Protein AF-A0A8X6JSU8-F1 (afdb_monomer)

Sequence (167 aa):
MFKLDTGSQVNVIPKSELLKWDEKPVVRNCKIAVLDYSDNRVPILGECYLNCETKRYRKTYKFLVTSLNSCPILGLEACRELGLIQRLNMIYKSPIETPELILKEFADVFTGTGRLKRIVKIKLKENSVPHVAAPRKVPLAIHNKVKEELSNMVEAGIISKVEKPSG

pLDDT: mean 86.02, std 11.53, range [44.5, 97.75]

Solvent-accessible surface area (backbone atoms only — not comparable to full-atom values): 10801 Å² total; per-residue (Å²): 124,74,43,84,33,75,87,34,88,55,27,36,34,23,49,78,61,50,68,74,42,92,80,63,71,73,73,38,85,62,91,74,86,47,63,50,99,83,73,44,76,54,62,64,73,19,32,31,68,45,82,45,74,50,103,88,31,75,52,74,43,69,29,38,28,24,76,56,96,63,76,27,36,37,8,32,64,59,31,44,73,51,66,75,49,77,89,69,93,62,77,80,58,69,81,69,80,39,73,67,52,51,49,62,75,42,37,79,78,74,53,76,89,80,70,66,98,58,91,79,80,84,76,77,60,90,87,68,72,91,75,89,74,76,91,66,96,61,59,76,94,47,43,63,61,55,54,50,52,56,48,52,33,40,76,70,65,74,47,76,93,70,95,63,89,83,125

Structure (mmCIF, N/CA/C/O backbone):
data_AF-A0A8X6JSU8-F1
#
_entry.id   AF-A0A8X6JSU8-F1
#
loop_
_atom_site.group_PDB
_atom_site.id
_atom_site.type_symbol
_atom_site.label_atom_id
_atom_site.label_alt_id
_atom_site.label_comp_id
_atom_site.label_asym_id
_atom_site.label_entity_id
_atom_site.label_seq_id
_atom_site.pdbx_PDB_ins_code
_atom_site.Cartn_x
_atom_site.Cartn_y
_atom_site.Cartn_z
_atom_site.occupancy
_atom_site.B_iso_or_equiv
_atom_site.auth_seq_id
_atom_site.auth_comp_id
_atom_site.auth_asym_id
_atom_site.auth_atom_id
_atom_site.pdbx_PDB_model_num
ATOM 1 N N . MET A 1 1 ? 1.250 9.489 -10.210 1.00 81.25 1 MET A N 1
ATOM 2 C CA . MET A 1 1 ? 1.155 9.578 -8.725 1.00 81.25 1 MET A CA 1
ATOM 3 C C . MET A 1 1 ? 1.214 8.159 -8.171 1.00 81.25 1 MET A C 1
ATOM 5 O O . MET A 1 1 ? 0.632 7.294 -8.804 1.00 81.25 1 MET A O 1
ATOM 9 N N . PHE A 1 2 ? 1.914 7.908 -7.057 1.00 92.31 2 PHE A N 1
ATOM 10 C CA . PHE A 1 2 ? 1.972 6.578 -6.424 1.00 92.31 2 PHE A CA 1
ATOM 11 C C . PHE A 1 2 ? 1.001 6.490 -5.245 1.00 92.31 2 PHE A C 1
ATOM 13 O O . PHE A 1 2 ? 0.900 7.433 -4.459 1.00 92.31 2 PHE A O 1
ATOM 20 N N . LYS A 1 3 ? 0.328 5.347 -5.098 1.00 95.12 3 LYS A N 1
ATOM 21 C CA . LYS A 1 3 ? -0.444 5.002 -3.903 1.00 95.12 3 LYS A CA 1
ATOM 22 C C . LYS A 1 3 ? 0.461 4.285 -2.901 1.00 95.12 3 LYS A C 1
ATOM 24 O O . LYS A 1 3 ? 1.164 3.345 -3.265 1.00 95.12 3 LYS A O 1
ATOM 29 N N . LEU A 1 4 ? 0.429 4.728 -1.647 1.00 95.06 4 LEU A N 1
ATOM 30 C CA . LEU A 1 4 ? 1.086 4.036 -0.539 1.00 95.06 4 LEU A CA 1
ATOM 31 C C . LEU A 1 4 ? 0.172 2.900 -0.084 1.00 95.06 4 LEU A C 1
ATOM 33 O O . LEU A 1 4 ? -0.944 3.161 0.366 1.00 95.06 4 LEU A O 1
ATOM 37 N N . ASP A 1 5 ? 0.622 1.659 -0.235 1.00 94.25 5 ASP A N 1
ATOM 38 C CA . ASP A 1 5 ? -0.161 0.477 0.111 1.00 94.25 5 ASP A CA 1
ATOM 39 C C . ASP A 1 5 ? 0.615 -0.400 1.092 1.00 94.25 5 ASP A C 1
ATOM 41 O O . ASP A 1 5 ? 1.470 -1.210 0.727 1.00 94.25 5 ASP A O 1
ATOM 45 N N . THR A 1 6 ? 0.305 -0.227 2.373 1.00 91.50 6 THR A N 1
ATOM 46 C CA . THR A 1 6 ? 0.901 -1.010 3.458 1.00 91.50 6 THR A CA 1
ATOM 47 C C . THR A 1 6 ? 0.403 -2.454 3.497 1.00 91.50 6 THR A C 1
ATOM 49 O O . THR A 1 6 ? 1.012 -3.270 4.188 1.00 91.50 6 THR A O 1
ATOM 52 N N . GLY A 1 7 ? -0.667 -2.781 2.762 1.00 92.88 7 GLY A N 1
ATOM 53 C CA . GLY A 1 7 ? -1.159 -4.146 2.586 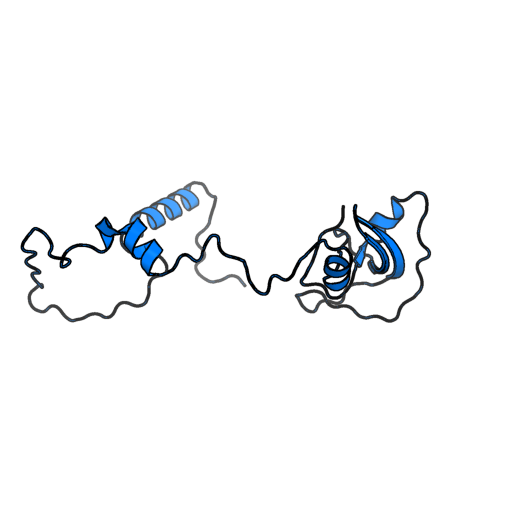1.00 92.88 7 GLY A CA 1
ATOM 54 C C . GLY A 1 7 ? -0.401 -4.925 1.509 1.00 92.88 7 GLY A C 1
ATOM 55 O O . GLY A 1 7 ? -0.476 -6.151 1.482 1.00 92.88 7 GLY A O 1
ATOM 56 N N . SER A 1 8 ? 0.364 -4.243 0.652 1.00 94.06 8 SER A N 1
ATOM 57 C CA . SER A 1 8 ? 1.154 -4.887 -0.397 1.00 94.06 8 SER A CA 1
ATOM 58 C C . SER A 1 8 ? 2.581 -5.196 0.059 1.00 94.06 8 SER A C 1
ATOM 60 O O . SER A 1 8 ? 3.297 -4.338 0.579 1.00 94.06 8 SER A O 1
ATOM 62 N N . GLN A 1 9 ? 3.040 -6.417 -0.220 1.00 94.38 9 GLN A N 1
ATOM 63 C CA . GLN A 1 9 ? 4.435 -6.832 -0.013 1.00 94.38 9 GLN A CA 1
ATOM 64 C C . GLN A 1 9 ? 5.369 -6.387 -1.148 1.00 94.38 9 GLN A C 1
ATOM 66 O O . GLN A 1 9 ? 6.589 -6.402 -0.990 1.00 94.38 9 GLN A O 1
ATOM 71 N N . VAL A 1 10 ? 4.812 -6.005 -2.299 1.00 95.62 10 VAL A N 1
ATOM 72 C CA . VAL A 1 10 ? 5.567 -5.694 -3.518 1.00 95.62 10 VAL A CA 1
ATOM 73 C C . VAL A 1 10 ? 5.215 -4.310 -4.048 1.00 95.62 10 VAL A C 1
ATOM 75 O O . VAL A 1 10 ? 4.105 -3.812 -3.856 1.00 95.62 10 VAL A O 1
ATOM 78 N N . ASN A 1 11 ? 6.158 -3.688 -4.754 1.00 97.25 11 ASN A N 1
ATOM 79 C CA . ASN A 1 11 ? 5.870 -2.484 -5.525 1.00 97.25 11 ASN A CA 1
ATOM 80 C C . ASN A 1 11 ? 5.399 -2.881 -6.923 1.00 97.25 11 ASN A C 1
ATOM 82 O O . ASN A 1 11 ? 5.979 -3.777 -7.544 1.00 97.25 11 ASN A O 1
ATOM 86 N N . VAL A 1 12 ? 4.378 -2.200 -7.431 1.00 96.62 12 VAL A N 1
ATOM 87 C CA . VAL A 1 12 ? 3.772 -2.512 -8.730 1.00 96.62 12 VAL A CA 1
ATOM 88 C C . VAL A 1 12 ? 3.633 -1.236 -9.539 1.00 96.62 12 VAL A C 1
ATOM 90 O O . VAL A 1 12 ? 3.217 -0.204 -9.017 1.00 96.62 12 VAL A O 1
ATOM 93 N N . ILE A 1 13 ? 3.962 -1.299 -10.824 1.00 97.06 13 ILE A N 1
ATOM 94 C CA . ILE A 1 13 ? 3.757 -0.193 -11.753 1.00 97.06 13 ILE A CA 1
ATOM 95 C C . ILE A 1 13 ? 3.069 -0.689 -13.033 1.00 97.06 13 ILE A C 1
ATOM 97 O O . ILE A 1 13 ? 3.526 -1.650 -13.654 1.00 97.06 13 ILE A O 1
ATOM 101 N N . PRO A 1 14 ? 1.961 -0.065 -13.455 1.00 96.69 14 PRO A N 1
ATOM 102 C CA . PRO A 1 14 ? 1.374 -0.316 -14.762 1.00 96.69 14 PRO A CA 1
ATOM 103 C C . PRO A 1 14 ? 2.354 -0.003 -15.889 1.00 96.69 14 PRO A C 1
ATOM 105 O O . PRO A 1 14 ? 3.001 1.048 -15.894 1.00 96.69 14 PRO A O 1
ATOM 108 N N . LYS A 1 15 ? 2.389 -0.854 -16.918 1.00 95.88 15 LYS A N 1
ATOM 109 C CA . LYS A 1 15 ? 3.124 -0.557 -18.157 1.00 95.88 15 LYS A CA 1
ATOM 110 C C . LYS A 1 15 ? 2.651 0.752 -18.796 1.00 95.88 15 LYS A C 1
ATOM 112 O O . LYS A 1 15 ? 3.471 1.489 -19.334 1.00 95.88 15 LYS A O 1
ATOM 117 N N . SER A 1 16 ? 1.356 1.062 -18.700 1.00 95.44 16 SER A N 1
ATOM 118 C CA . SER A 1 16 ? 0.781 2.321 -19.189 1.00 95.44 16 SER A CA 1
ATOM 119 C C . SER A 1 16 ? 1.385 3.556 -18.517 1.00 95.44 16 SER A C 1
ATOM 121 O O . SER A 1 16 ? 1.488 4.591 -19.167 1.00 95.44 16 SER A O 1
ATOM 123 N N . GLU A 1 17 ? 1.827 3.459 -17.259 1.00 95.38 17 GLU A N 1
ATOM 124 C CA . GLU A 1 17 ? 2.480 4.570 -16.563 1.00 95.38 17 GLU A CA 1
ATOM 125 C C . GLU A 1 17 ? 3.923 4.758 -17.042 1.00 95.38 17 GLU A C 1
ATOM 127 O O . GLU A 1 17 ? 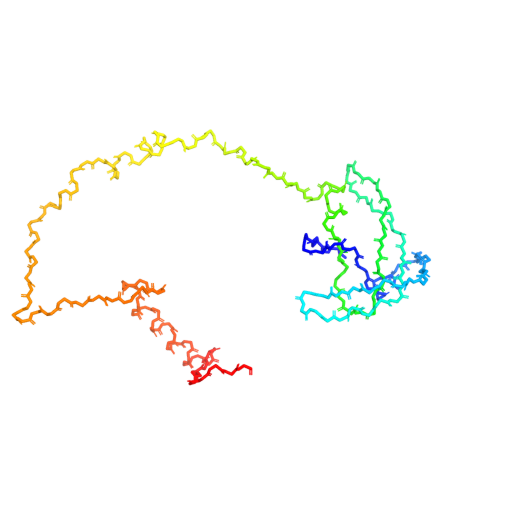4.325 5.881 -17.331 1.00 95.38 17 GLU A O 1
ATOM 132 N N . LEU A 1 18 ? 4.677 3.666 -17.217 1.00 93.88 18 LEU A N 1
ATOM 133 C CA . LEU A 1 18 ? 6.045 3.720 -17.749 1.00 93.88 18 LEU A CA 1
ATOM 134 C C . LEU A 1 18 ? 6.097 4.280 -19.175 1.00 93.88 18 LEU A C 1
ATOM 136 O O . LEU A 1 18 ? 7.054 4.955 -19.543 1.00 93.88 18 LEU A O 1
ATOM 140 N N . LEU A 1 19 ? 5.073 4.014 -19.991 1.00 93.38 19 LEU A N 1
ATOM 141 C CA . LEU A 1 19 ? 5.010 4.520 -21.364 1.00 93.38 19 LEU A CA 1
ATOM 142 C C . LEU A 1 19 ? 4.933 6.051 -21.443 1.00 93.38 19 LEU A C 1
ATOM 144 O O . LEU A 1 19 ? 5.334 6.605 -22.463 1.00 93.38 19 LEU A O 1
ATOM 148 N N . LYS A 1 20 ? 4.472 6.714 -20.375 1.00 93.31 20 LYS A N 1
ATOM 149 C CA . LYS A 1 20 ? 4.390 8.180 -20.284 1.00 93.31 20 LYS A CA 1
ATOM 150 C C . LYS A 1 20 ? 5.744 8.841 -20.019 1.00 93.31 20 LYS A C 1
ATOM 152 O O . LYS A 1 20 ? 5.821 10.060 -20.069 1.00 93.31 20 LYS A O 1
ATOM 157 N N . TRP A 1 21 ? 6.774 8.072 -19.669 1.00 93.19 21 TRP A N 1
ATOM 158 C CA . TRP A 1 21 ? 8.089 8.613 -19.329 1.00 93.19 21 TRP A CA 1
ATOM 159 C C . TRP A 1 21 ? 8.953 8.737 -20.581 1.00 93.19 21 TRP A C 1
ATOM 161 O O . TRP A 1 21 ? 8.948 7.836 -21.428 1.00 93.19 21 TRP A O 1
ATOM 171 N N . ASP A 1 22 ? 9.722 9.820 -20.676 1.00 93.38 22 ASP A N 1
ATOM 172 C CA . ASP A 1 22 ? 10.676 10.028 -21.770 1.00 93.38 22 ASP A CA 1
ATOM 173 C C . ASP A 1 22 ? 11.744 8.928 -21.746 1.00 93.38 22 ASP A C 1
ATOM 175 O O . ASP A 1 22 ? 11.865 8.136 -22.685 1.00 93.38 22 ASP A O 1
ATOM 179 N N . GLU A 1 23 ? 12.417 8.789 -20.601 1.00 92.56 23 GLU A N 1
ATOM 180 C CA . GLU A 1 23 ? 13.363 7.712 -20.323 1.00 92.56 23 GLU A CA 1
ATOM 181 C C . GLU A 1 23 ? 12.667 6.540 -19.628 1.00 92.56 23 GLU A C 1
ATOM 183 O O . GLU A 1 23 ? 12.218 6.619 -18.481 1.00 92.56 23 GLU A O 1
ATOM 188 N N . LYS A 1 24 ? 12.575 5.416 -20.342 1.00 93.25 24 LYS A N 1
ATOM 189 C CA . LYS A 1 24 ? 11.898 4.213 -19.854 1.00 93.25 24 LYS A CA 1
ATOM 190 C C . LYS A 1 24 ? 12.913 3.277 -19.200 1.00 93.25 24 LYS A C 1
ATOM 192 O O . LYS A 1 24 ? 13.965 3.017 -19.787 1.00 93.25 24 LYS A O 1
ATOM 197 N N . PRO A 1 25 ? 12.608 2.715 -18.020 1.00 94.75 25 PRO A N 1
ATOM 198 C CA . PRO A 1 25 ? 13.485 1.744 -17.391 1.00 94.75 25 PRO A CA 1
ATOM 199 C C . PRO A 1 25 ? 13.510 0.443 -18.202 1.00 94.75 25 PRO A C 1
ATOM 201 O O . PRO A 1 25 ? 12.526 0.062 -18.843 1.00 94.75 25 PRO A O 1
ATOM 204 N N . VAL A 1 26 ? 14.619 -0.289 -18.116 1.00 95.75 26 VAL A N 1
ATOM 205 C CA . VAL A 1 26 ? 14.719 -1.624 -18.714 1.00 95.75 26 VAL A CA 1
ATOM 206 C C . VAL A 1 26 ? 13.829 -2.589 -17.933 1.00 95.75 26 VAL A C 1
ATOM 208 O O . VAL A 1 26 ? 14.054 -2.833 -16.746 1.00 95.75 26 VAL A O 1
ATOM 211 N N . VAL A 1 27 ? 12.834 -3.157 -18.614 1.00 96.88 27 VAL A N 1
ATOM 212 C CA . VAL A 1 27 ? 11.968 -4.202 -18.062 1.00 96.88 27 VAL A CA 1
ATOM 213 C C . VAL A 1 27 ? 12.578 -5.561 -18.380 1.00 96.88 27 VAL A C 1
ATOM 215 O O . VAL A 1 27 ? 12.797 -5.898 -19.543 1.00 96.88 27 VAL A O 1
ATOM 218 N N . ARG A 1 28 ? 12.868 -6.339 -17.338 1.00 96.44 28 ARG A N 1
ATOM 219 C CA . ARG A 1 28 ? 13.438 -7.686 -17.441 1.00 96.44 28 ARG A CA 1
ATOM 220 C C . ARG A 1 28 ? 12.367 -8.728 -17.162 1.00 96.44 28 ARG A C 1
ATOM 222 O O . ARG A 1 28 ? 11.439 -8.485 -16.394 1.00 96.44 28 ARG A O 1
ATOM 229 N N . ASN A 1 29 ? 12.507 -9.900 -17.770 1.00 94.25 29 ASN A N 1
ATOM 230 C CA . ASN A 1 29 ? 11.586 -10.999 -17.515 1.00 94.25 29 ASN A CA 1
ATOM 231 C C . ASN A 1 29 ? 11.717 -11.484 -16.061 1.00 94.25 29 ASN A C 1
ATOM 233 O O . ASN A 1 29 ? 12.831 -11.604 -15.549 1.00 94.25 29 ASN A O 1
ATOM 237 N N . CYS A 1 30 ? 10.598 -11.797 -15.411 1.00 91.25 30 CYS A N 1
ATOM 238 C CA . CYS A 1 30 ? 10.580 -12.314 -14.043 1.00 91.25 30 CYS A CA 1
ATOM 239 C C . CYS A 1 30 ? 9.562 -13.452 -13.920 1.00 91.25 30 CYS A C 1
ATOM 241 O O . CYS A 1 30 ? 8.533 -13.445 -14.589 1.00 91.25 30 CYS A O 1
ATOM 243 N N . LYS A 1 31 ? 9.838 -14.429 -13.050 1.00 88.56 31 LYS A N 1
ATOM 244 C CA . LYS A 1 31 ? 8.960 -15.594 -12.817 1.00 88.56 31 LYS A CA 1
ATOM 245 C C . LYS A 1 31 ? 8.090 -15.452 -11.563 1.00 88.56 31 LYS A C 1
ATOM 247 O O . LYS A 1 31 ? 7.632 -16.447 -11.011 1.00 88.56 31 LYS A O 1
ATOM 252 N N . ILE A 1 32 ? 7.907 -14.229 -11.073 1.00 88.94 32 ILE A N 1
ATOM 253 C CA . ILE A 1 32 ? 7.187 -13.974 -9.824 1.00 88.94 32 ILE A CA 1
ATOM 254 C C . ILE A 1 32 ? 5.684 -14.021 -10.099 1.00 88.94 32 ILE A C 1
ATOM 256 O O . ILE A 1 32 ? 5.175 -13.262 -10.921 1.00 88.94 32 ILE A O 1
ATOM 260 N N . ALA A 1 33 ? 4.980 -14.896 -9.385 1.00 89.94 33 ALA A N 1
ATOM 261 C CA . ALA A 1 33 ? 3.526 -14.881 -9.318 1.00 89.94 33 ALA A CA 1
ATOM 262 C C . ALA A 1 33 ? 3.089 -13.998 -8.146 1.00 89.94 33 ALA A C 1
ATOM 264 O O . ALA A 1 33 ? 3.564 -14.176 -7.025 1.00 89.94 33 ALA A O 1
ATOM 265 N N . VAL A 1 34 ? 2.190 -13.054 -8.411 1.00 93.00 34 VAL A N 1
ATOM 266 C CA . VAL A 1 34 ? 1.597 -12.175 -7.399 1.00 93.00 34 VAL A CA 1
ATOM 267 C C . VAL A 1 34 ? 0.092 -12.350 -7.434 1.00 93.00 34 VAL A C 1
ATOM 269 O O . VAL A 1 34 ? -0.494 -12.441 -8.516 1.00 93.00 34 VAL A O 1
ATOM 272 N N . LEU A 1 35 ? -0.508 -12.400 -6.252 1.00 94.31 35 LEU A N 1
ATOM 273 C CA . LEU A 1 35 ? -1.949 -12.412 -6.068 1.00 94.31 35 LEU A CA 1
ATOM 274 C C . LEU A 1 35 ? -2.402 -11.048 -5.551 1.00 94.31 35 LEU A C 1
ATOM 276 O O . LEU A 1 35 ? -1.662 -10.382 -4.821 1.00 94.31 35 LEU A O 1
ATOM 280 N N . ASP A 1 36 ? -3.591 -10.624 -5.961 1.00 91.19 36 ASP A N 1
ATOM 281 C CA . ASP A 1 36 ? -4.273 -9.510 -5.314 1.00 91.19 36 ASP A CA 1
ATOM 282 C C . ASP A 1 36 ? -4.940 -9.964 -4.001 1.00 91.19 36 ASP A C 1
ATOM 284 O O . ASP A 1 36 ? -4.811 -11.107 -3.567 1.00 91.19 36 ASP A O 1
ATOM 288 N N . TYR A 1 37 ? -5.655 -9.051 -3.346 1.00 89.44 37 TYR A N 1
ATOM 289 C CA . TYR A 1 37 ? -6.334 -9.333 -2.077 1.00 89.44 37 TYR A CA 1
ATOM 290 C C . TYR A 1 37 ? -7.515 -10.315 -2.201 1.00 89.44 37 TYR A C 1
ATOM 292 O O . TYR A 1 37 ? -8.056 -10.735 -1.183 1.00 89.44 37 TYR A O 1
ATOM 300 N N . SER A 1 38 ? -7.951 -10.623 -3.425 1.00 92.38 38 SER A N 1
ATOM 301 C CA . SER A 1 38 ? -9.052 -11.537 -3.752 1.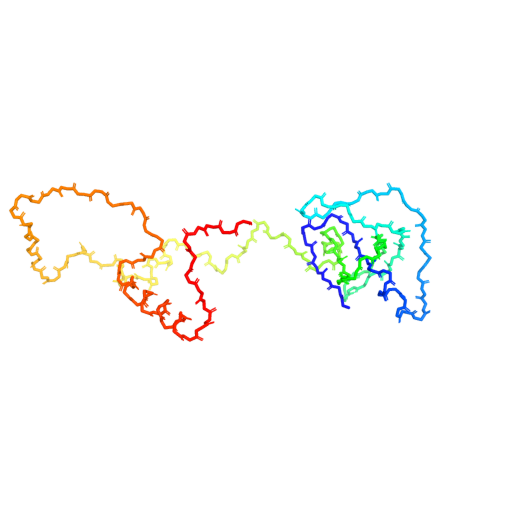00 92.38 38 SER A CA 1
ATOM 302 C C . SER A 1 38 ? -8.538 -12.839 -4.380 1.00 92.38 38 SER A C 1
ATOM 304 O O . SER A 1 38 ? -9.283 -13.512 -5.088 1.00 92.38 38 SER A O 1
ATOM 306 N N . ASP A 1 39 ? -7.261 -13.172 -4.162 1.00 91.88 39 ASP A N 1
ATOM 307 C CA . ASP A 1 39 ? -6.576 -14.352 -4.703 1.00 91.88 39 ASP A CA 1
ATOM 308 C C . ASP A 1 39 ? -6.519 -14.424 -6.243 1.00 91.88 39 ASP A C 1
ATOM 310 O O . ASP A 1 39 ? -6.180 -15.463 -6.821 1.00 91.88 39 ASP A O 1
ATOM 314 N N . ASN A 1 40 ? -6.771 -13.314 -6.947 1.00 93.25 40 ASN A N 1
ATOM 315 C CA . ASN A 1 40 ? -6.624 -13.277 -8.398 1.00 93.25 40 ASN A CA 1
ATOM 316 C C . ASN A 1 40 ? -5.158 -13.086 -8.779 1.00 93.25 40 ASN A C 1
ATOM 318 O O . ASN A 1 40 ? -4.435 -12.273 -8.200 1.00 93.25 40 ASN A O 1
ATOM 322 N N . ARG A 1 41 ? -4.720 -13.781 -9.833 1.00 93.81 41 ARG A N 1
ATOM 323 C CA . ARG A 1 41 ? -3.376 -13.586 -10.383 1.00 93.81 41 ARG A CA 1
ATOM 324 C C . ARG A 1 41 ? -3.245 -12.217 -11.036 1.00 93.81 41 ARG A C 1
ATOM 326 O O . ARG A 1 41 ? -3.965 -11.892 -11.979 1.00 93.81 41 ARG A O 1
ATOM 333 N N . VAL A 1 42 ? -2.240 -11.465 -10.602 1.00 94.62 42 VAL A N 1
ATOM 334 C CA . VAL A 1 42 ? -1.851 -10.211 -11.244 1.00 94.62 42 VAL A CA 1
ATOM 335 C C . VAL A 1 42 ? -1.047 -10.531 -12.515 1.00 94.62 42 VAL A C 1
ATOM 337 O O . VAL A 1 42 ? -0.066 -11.278 -12.443 1.00 94.62 42 VAL A O 1
ATOM 340 N N . PRO A 1 43 ? -1.407 -9.975 -13.687 1.00 95.12 43 PRO A N 1
ATOM 341 C CA . PRO A 1 43 ? -0.685 -10.203 -14.9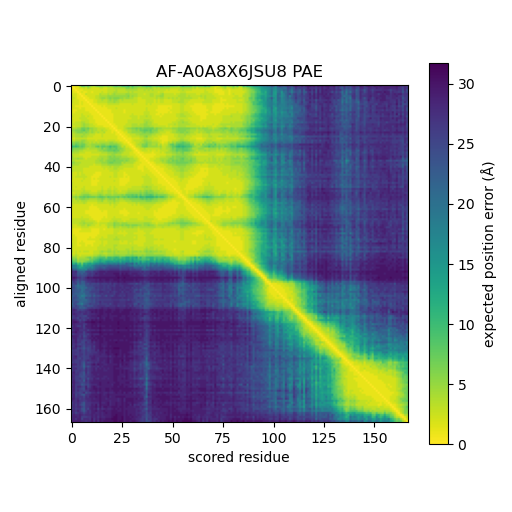37 1.00 95.12 43 PRO A CA 1
ATOM 342 C C . PRO A 1 43 ? 0.636 -9.419 -14.966 1.00 95.12 43 PRO A C 1
ATOM 344 O O . PRO A 1 43 ? 0.701 -8.267 -15.405 1.00 95.12 43 PRO A O 1
ATOM 347 N N . ILE A 1 44 ? 1.702 -10.052 -14.478 1.00 96.56 44 ILE A N 1
ATOM 348 C CA . ILE A 1 44 ? 3.052 -9.481 -14.452 1.00 96.56 44 ILE A CA 1
ATOM 349 C C . ILE A 1 44 ? 3.745 -9.680 -15.804 1.00 96.56 44 ILE A C 1
ATOM 351 O O . ILE A 1 44 ? 3.851 -10.790 -16.316 1.00 96.56 44 ILE A O 1
ATOM 355 N N . LEU A 1 45 ? 4.239 -8.580 -16.369 1.00 95.69 45 LEU A N 1
ATOM 356 C CA . LEU A 1 45 ? 4.980 -8.515 -17.630 1.00 95.69 45 LEU A CA 1
ATOM 357 C C . LEU A 1 45 ? 6.498 -8.590 -17.430 1.00 95.69 45 LEU A C 1
ATOM 359 O O . LEU A 1 45 ? 7.237 -8.849 -18.376 1.00 95.69 45 LEU A O 1
ATOM 363 N N . GLY A 1 46 ? 6.967 -8.312 -16.217 1.00 97.00 46 GLY A N 1
ATOM 364 C CA . GLY A 1 46 ? 8.379 -8.306 -15.869 1.00 97.00 46 GLY A CA 1
ATOM 365 C C . GLY A 1 46 ? 8.646 -7.480 -14.622 1.00 97.00 46 GLY A C 1
ATOM 366 O O . GLY A 1 46 ? 7.729 -7.112 -13.889 1.00 97.00 46 GLY A O 1
ATOM 367 N N . GLU A 1 47 ? 9.910 -7.153 -14.403 1.00 97.75 47 GLU A N 1
ATOM 368 C CA . GLU A 1 47 ? 10.350 -6.296 -13.311 1.00 97.75 47 GLU A CA 1
ATOM 369 C C . GLU A 1 47 ? 11.331 -5.230 -13.802 1.00 97.75 47 GLU A C 1
ATOM 371 O O . GLU A 1 47 ? 12.077 -5.429 -14.765 1.00 97.75 47 GLU A O 1
ATOM 376 N N . CYS A 1 48 ? 11.325 -4.083 -13.137 1.00 97.44 48 CYS A N 1
ATOM 377 C CA . CYS A 1 48 ? 12.274 -3.003 -13.358 1.00 97.44 48 CYS A CA 1
ATOM 378 C C . CYS A 1 48 ? 12.751 -2.431 -12.020 1.00 97.44 48 CYS A C 1
ATOM 380 O O . CYS A 1 48 ? 12.192 -2.717 -10.960 1.00 97.44 48 CYS A O 1
ATOM 382 N N . TYR A 1 49 ? 13.810 -1.629 -12.070 1.00 97.38 49 TYR A N 1
ATOM 383 C CA . TYR A 1 49 ? 14.368 -0.960 -10.901 1.00 97.38 49 TYR A CA 1
ATOM 384 C C . TYR A 1 49 ? 14.211 0.542 -11.071 1.00 97.38 49 TYR A C 1
ATOM 386 O O . TYR A 1 49 ? 14.648 1.098 -12.078 1.00 97.38 49 TYR A O 1
ATOM 394 N N . LEU A 1 50 ? 13.574 1.183 -10.094 1.00 96.12 50 LEU A N 1
ATOM 395 C CA . LEU A 1 50 ? 13.296 2.614 -10.104 1.00 96.12 50 LEU A CA 1
ATOM 396 C C . LEU A 1 50 ? 14.011 3.280 -8.934 1.00 96.12 50 LEU A C 1
ATOM 398 O O . LEU A 1 50 ? 13.964 2.787 -7.806 1.00 96.12 50 LEU A O 1
ATOM 402 N N . ASN A 1 51 ? 14.651 4.416 -9.201 1.00 95.06 51 ASN A N 1
ATOM 403 C CA . ASN A 1 51 ? 15.184 5.277 -8.154 1.00 95.06 51 ASN A CA 1
ATOM 404 C C . ASN A 1 51 ? 14.030 6.064 -7.536 1.00 95.06 51 ASN A C 1
ATOM 406 O O . ASN A 1 51 ? 13.401 6.874 -8.213 1.00 95.06 51 ASN A O 1
ATOM 410 N N . CYS A 1 52 ? 13.754 5.821 -6.259 1.00 94.56 52 CYS A N 1
ATOM 411 C CA . CYS A 1 52 ? 12.739 6.547 -5.510 1.00 94.56 52 CYS A CA 1
ATOM 412 C C . CYS A 1 52 ? 13.413 7.506 -4.535 1.00 94.56 52 CYS A C 1
ATOM 414 O O . CYS A 1 52 ? 14.367 7.141 -3.843 1.00 94.56 52 CYS A O 1
ATOM 416 N N . GLU A 1 53 ? 12.897 8.728 -4.476 1.00 93.81 53 GLU A N 1
ATOM 417 C CA . GLU A 1 53 ? 13.457 9.801 -3.667 1.00 93.81 53 GLU A CA 1
ATOM 418 C C . GLU A 1 53 ? 12.349 10.526 -2.899 1.00 93.81 53 GLU A C 1
ATOM 420 O O . GLU A 1 53 ? 11.288 10.848 -3.434 1.00 93.81 53 GLU A O 1
ATOM 425 N N . THR A 1 54 ? 12.609 10.770 -1.620 1.00 91.00 54 THR A N 1
ATOM 426 C CA . THR A 1 54 ? 11.884 11.711 -0.766 1.00 91.00 54 THR A CA 1
ATOM 427 C C . THR A 1 54 ? 12.849 12.817 -0.349 1.00 91.00 54 THR A C 1
ATOM 429 O O . THR A 1 54 ? 14.049 12.727 -0.586 1.00 91.00 54 THR A O 1
ATOM 432 N N . LYS A 1 55 ? 12.364 13.845 0.358 1.00 88.75 55 LYS A N 1
ATOM 433 C CA . LYS A 1 55 ? 13.224 14.931 0.871 1.00 88.75 55 LYS A CA 1
ATOM 434 C C . LYS A 1 55 ? 14.400 14.449 1.738 1.00 88.75 55 LYS A C 1
ATOM 436 O O . LYS A 1 55 ? 15.309 15.228 1.995 1.00 88.75 55 LYS A O 1
ATOM 441 N N . ARG A 1 56 ? 14.335 13.224 2.270 1.00 86.19 56 ARG A N 1
ATOM 442 C CA . ARG A 1 56 ? 15.298 12.689 3.244 1.00 86.19 56 ARG A CA 1
ATOM 443 C C . ARG A 1 56 ? 16.006 11.425 2.780 1.00 86.19 56 ARG A C 1
ATOM 445 O O . ARG A 1 56 ? 17.111 11.166 3.243 1.00 86.19 56 ARG A O 1
ATOM 452 N N . TYR A 1 57 ? 15.379 10.633 1.915 1.00 92.19 57 TYR A N 1
ATOM 453 C CA . TYR A 1 57 ? 15.868 9.306 1.562 1.00 92.19 57 TYR A CA 1
ATOM 454 C C . TYR A 1 57 ? 15.837 9.105 0.059 1.00 92.19 57 TYR A C 1
ATOM 456 O O . TYR A 1 57 ? 14.867 9.462 -0.604 1.00 92.19 57 TYR A O 1
ATOM 464 N N . ARG A 1 58 ? 16.878 8.460 -0.461 1.00 94.44 58 ARG A N 1
ATOM 465 C CA . ARG A 1 58 ? 16.961 8.042 -1.855 1.00 94.44 58 ARG A CA 1
ATOM 466 C C . ARG A 1 58 ? 17.413 6.596 -1.906 1.00 94.44 58 ARG A C 1
ATOM 468 O O . ARG A 1 58 ? 18.455 6.256 -1.350 1.00 94.44 58 ARG A O 1
ATOM 475 N N . LYS A 1 59 ? 16.624 5.745 -2.557 1.00 95.25 59 LYS A N 1
ATOM 476 C CA . LYS A 1 59 ? 16.934 4.319 -2.695 1.00 95.25 59 LYS A CA 1
ATOM 477 C C . LYS A 1 59 ? 16.290 3.748 -3.952 1.00 95.25 59 LYS A C 1
ATOM 479 O O . LYS A 1 59 ? 15.224 4.189 -4.380 1.00 95.25 59 LYS A O 1
ATOM 484 N N . THR A 1 60 ? 16.957 2.774 -4.554 1.00 96.81 60 THR A N 1
ATOM 485 C CA . THR A 1 60 ? 16.435 2.036 -5.702 1.00 96.81 60 THR A CA 1
ATOM 486 C C . THR A 1 60 ? 15.562 0.887 -5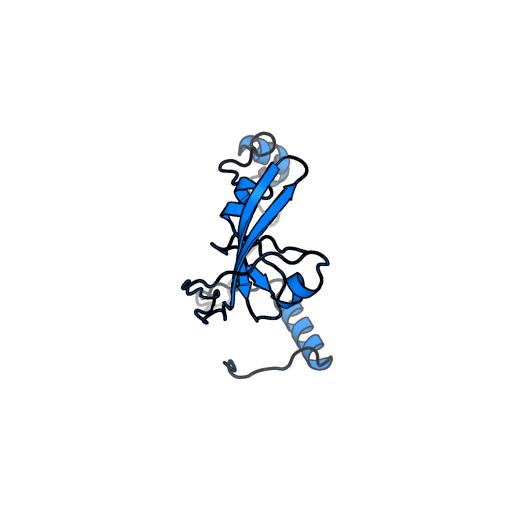.219 1.00 96.81 60 THR A C 1
ATOM 488 O O . THR A 1 60 ? 15.997 0.087 -4.390 1.00 96.81 60 THR A O 1
ATOM 491 N N . TYR A 1 61 ? 14.357 0.770 -5.771 1.00 97.19 61 TYR A N 1
ATOM 492 C CA . TYR A 1 61 ? 13.433 -0.317 -5.464 1.00 97.19 61 TYR A CA 1
ATOM 493 C C . TYR A 1 61 ? 13.086 -1.110 -6.708 1.00 97.19 61 TYR A C 1
ATOM 495 O O . TYR A 1 61 ? 13.020 -0.582 -7.819 1.00 97.19 61 TYR A O 1
ATOM 503 N N . LYS A 1 62 ? 12.817 -2.394 -6.492 1.00 97.19 62 LYS A N 1
ATOM 504 C CA . LYS A 1 62 ? 12.264 -3.268 -7.514 1.00 97.19 62 LYS A CA 1
ATOM 505 C C . LYS A 1 62 ? 10.763 -3.028 -7.650 1.00 97.19 62 LYS A C 1
ATOM 507 O O . LYS A 1 62 ? 10.049 -3.039 -6.644 1.00 97.19 62 LYS A O 1
ATOM 512 N N . PHE A 1 63 ? 10.303 -2.863 -8.883 1.00 97.56 63 PHE A N 1
ATOM 513 C CA . PHE A 1 63 ? 8.899 -2.753 -9.256 1.00 97.56 63 PHE A CA 1
ATOM 514 C C . PHE A 1 63 ? 8.527 -3.880 -10.205 1.00 97.56 63 PHE A C 1
ATOM 516 O O . PHE A 1 63 ? 9.233 -4.145 -11.177 1.00 97.56 63 PHE A O 1
ATOM 523 N N . LEU A 1 64 ? 7.396 -4.523 -9.940 1.00 97.69 64 LEU A N 1
ATOM 524 C CA . LEU A 1 64 ? 6.786 -5.450 -10.879 1.00 97.69 64 LEU A CA 1
ATOM 525 C C . LEU A 1 64 ? 5.944 -4.661 -11.876 1.00 97.69 64 LEU A C 1
ATOM 527 O O . LEU A 1 64 ? 5.123 -3.826 -11.496 1.00 97.69 64 LEU A O 1
ATOM 531 N N . VAL A 1 65 ? 6.158 -4.922 -13.158 1.00 97.00 65 VAL A N 1
ATOM 532 C CA . VAL A 1 65 ? 5.446 -4.255 -14.242 1.00 97.00 65 VAL A CA 1
ATOM 533 C C . VAL A 1 65 ? 4.203 -5.067 -14.566 1.00 97.00 65 VAL A C 1
ATOM 535 O O . VAL A 1 65 ? 4.313 -6.235 -14.924 1.00 97.00 65 VAL A O 1
ATOM 538 N N . THR A 1 66 ? 3.023 -4.464 -14.454 1.00 95.94 66 THR A N 1
ATOM 539 C CA . THR A 1 66 ? 1.739 -5.132 -14.723 1.00 95.94 66 THR A CA 1
ATOM 540 C C . THR A 1 66 ? 1.072 -4.593 -15.985 1.00 95.94 66 THR A C 1
ATOM 542 O O . THR A 1 66 ? 1.276 -3.435 -16.362 1.00 95.94 66 THR A O 1
ATOM 545 N N . SER A 1 67 ? 0.266 -5.423 -16.652 1.00 95.50 67 SER A N 1
ATOM 546 C CA . SER A 1 67 ? -0.617 -4.971 -17.736 1.00 95.50 67 SER A CA 1
ATOM 547 C C . SER A 1 67 ? -1.930 -4.363 -17.237 1.00 95.50 67 SER A C 1
ATOM 549 O O . SER A 1 67 ? -2.688 -3.834 -18.049 1.00 95.50 67 SER A O 1
ATOM 551 N N . LEU A 1 68 ? -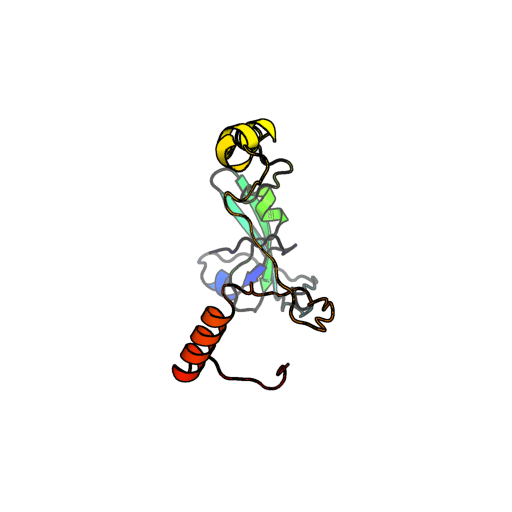2.224 -4.443 -15.934 1.00 94.06 68 LEU A N 1
ATOM 552 C CA . LEU A 1 68 ? -3.424 -3.838 -15.357 1.00 94.06 68 LEU A CA 1
ATOM 553 C C . LEU A 1 68 ? -3.390 -2.316 -15.489 1.00 94.06 68 LEU A C 1
ATOM 555 O O . LEU A 1 68 ? -2.352 -1.685 -15.292 1.00 94.06 68 LEU A O 1
ATOM 559 N N . ASN A 1 69 ? -4.553 -1.725 -15.759 1.00 90.88 69 ASN A N 1
ATOM 560 C CA . ASN A 1 69 ? -4.717 -0.280 -15.733 1.00 90.88 69 ASN A CA 1
ATOM 561 C C . ASN A 1 69 ? -5.099 0.170 -14.316 1.00 90.88 69 ASN A C 1
ATOM 563 O O . ASN A 1 69 ? -6.276 0.272 -13.981 1.00 90.88 69 ASN A O 1
ATOM 567 N N . SER A 1 70 ? -4.096 0.378 -13.469 1.00 88.44 70 SER A N 1
ATOM 568 C CA . SER A 1 70 ? -4.268 0.780 -12.070 1.00 88.44 70 SER A CA 1
ATOM 569 C C . SER A 1 70 ? -3.367 1.964 -11.709 1.00 88.44 70 SER A C 1
ATOM 571 O O . SER A 1 70 ? -2.612 2.466 -12.534 1.00 88.44 70 SER A O 1
ATOM 573 N N . CYS A 1 71 ? -3.455 2.457 -10.475 1.00 92.75 71 CYS A N 1
ATOM 574 C CA . CYS A 1 71 ? -2.468 3.399 -9.951 1.00 92.75 71 CYS A CA 1
ATOM 575 C C . CYS A 1 71 ? -1.179 2.634 -9.586 1.00 92.75 71 CYS A C 1
ATOM 577 O O . CYS A 1 71 ? -1.290 1.539 -9.029 1.00 92.75 71 CYS A O 1
ATOM 579 N N . PRO A 1 72 ? 0.027 3.174 -9.847 1.00 95.94 72 PRO A N 1
ATOM 580 C CA . PRO A 1 72 ? 1.268 2.622 -9.310 1.00 95.94 72 PRO A CA 1
ATOM 581 C C . PRO A 1 72 ? 1.215 2.483 -7.783 1.00 95.94 72 PRO A C 1
ATOM 583 O O . PRO A 1 72 ? 0.766 3.394 -7.086 1.00 95.94 72 PRO A O 1
ATOM 586 N N . ILE A 1 73 ? 1.705 1.361 -7.263 1.00 96.25 73 ILE A N 1
ATOM 587 C CA . ILE A 1 73 ? 1.669 1.009 -5.843 1.00 96.25 73 ILE A CA 1
ATOM 588 C C . ILE A 1 73 ? 3.087 0.946 -5.284 1.00 96.25 73 ILE A C 1
ATOM 590 O O . ILE A 1 73 ? 3.966 0.288 -5.847 1.00 96.25 73 ILE A O 1
ATOM 594 N N . LEU A 1 74 ? 3.275 1.593 -4.136 1.00 96.69 74 LEU A N 1
ATOM 595 C CA . LEU A 1 74 ? 4.448 1.441 -3.291 1.00 96.69 74 LEU A CA 1
ATOM 596 C C . LEU A 1 74 ? 4.091 0.530 -2.110 1.00 96.69 74 LEU A C 1
ATOM 598 O O . LEU A 1 74 ? 3.208 0.858 -1.320 1.00 96.69 74 LEU A O 1
ATOM 602 N N . GLY A 1 75 ? 4.764 -0.614 -2.017 1.00 96.31 75 GLY A N 1
ATOM 603 C CA . GLY A 1 75 ? 4.532 -1.615 -0.982 1.00 96.31 75 GLY A CA 1
ATOM 604 C C . GLY A 1 75 ? 5.103 -1.214 0.378 1.00 96.31 75 GLY A C 1
ATOM 605 O O . GLY A 1 75 ? 5.846 -0.234 0.509 1.00 96.31 75 GLY A O 1
ATOM 606 N N . LEU A 1 76 ? 4.777 -2.013 1.394 1.00 95.06 76 LEU A N 1
ATOM 607 C CA . LEU A 1 76 ? 5.091 -1.755 2.799 1.00 95.06 76 LEU A CA 1
ATOM 608 C C . LEU A 1 76 ? 6.576 -1.456 3.047 1.00 95.06 76 LEU A C 1
ATOM 610 O O . LEU A 1 76 ? 6.900 -0.467 3.704 1.00 95.06 76 LEU A O 1
ATOM 614 N N . GLU A 1 77 ? 7.469 -2.296 2.518 1.00 94.50 77 GLU A N 1
ATOM 615 C CA . GLU A 1 77 ? 8.908 -2.174 2.775 1.00 94.50 77 GLU A CA 1
ATOM 616 C C . GLU A 1 77 ? 9.465 -0.866 2.209 1.00 94.50 77 GLU A C 1
ATOM 618 O O . GLU A 1 77 ? 10.125 -0.113 2.919 1.00 94.50 77 GLU A O 1
ATOM 623 N N . ALA A 1 78 ? 9.109 -0.534 0.966 1.00 95.25 78 ALA A N 1
ATOM 624 C CA . ALA A 1 78 ? 9.539 0.710 0.342 1.00 95.25 78 ALA A CA 1
ATOM 625 C C . ALA A 1 78 ? 8.934 1.941 1.029 1.00 95.25 78 ALA A C 1
ATOM 627 O O . ALA A 1 78 ? 9.631 2.936 1.224 1.00 95.25 78 ALA A O 1
ATOM 628 N N . CYS A 1 79 ? 7.672 1.873 1.467 1.00 94.69 79 CYS A N 1
ATOM 629 C CA . CYS A 1 79 ? 7.067 2.940 2.263 1.00 94.69 79 CYS A CA 1
ATOM 630 C C . CYS A 1 79 ? 7.833 3.175 3.573 1.00 94.69 79 CYS A C 1
ATOM 632 O O . CYS A 1 79 ? 8.056 4.325 3.958 1.00 94.69 79 CYS A O 1
ATOM 634 N N . ARG A 1 80 ? 8.241 2.102 4.260 1.00 92.50 80 ARG A N 1
ATOM 635 C CA . ARG A 1 80 ? 8.984 2.179 5.522 1.00 92.50 80 ARG A CA 1
ATOM 636 C C . ARG A 1 80 ? 10.390 2.735 5.312 1.00 92.50 80 ARG A C 1
ATOM 638 O O . ARG A 1 80 ? 10.785 3.664 6.009 1.00 92.50 80 ARG A O 1
ATOM 645 N N . GLU A 1 81 ? 11.127 2.195 4.348 1.00 92.50 81 GLU A N 1
ATOM 646 C CA . GLU A 1 81 ? 12.515 2.585 4.077 1.00 92.50 81 GLU A CA 1
ATOM 647 C C . GLU A 1 81 ? 12.638 4.002 3.492 1.00 92.50 81 GLU A C 1
ATOM 649 O O . GLU A 1 81 ? 13.622 4.689 3.758 1.00 92.50 81 GLU A O 1
ATOM 654 N N . LEU A 1 82 ? 11.630 4.481 2.752 1.00 92.75 82 LEU A N 1
ATOM 655 C CA . LEU A 1 82 ? 11.548 5.881 2.312 1.00 92.75 82 LEU A CA 1
ATOM 656 C C . LEU A 1 82 ? 11.042 6.842 3.399 1.00 92.75 82 LEU A C 1
ATOM 658 O O . LEU A 1 82 ? 10.930 8.043 3.138 1.00 92.75 82 LEU A O 1
ATOM 662 N N . GLY A 1 83 ? 10.720 6.340 4.596 1.00 90.44 83 GLY A N 1
ATOM 663 C CA . GLY A 1 83 ? 10.199 7.142 5.703 1.00 90.44 83 GLY A CA 1
ATOM 664 C C . GLY A 1 83 ? 8.812 7.737 5.436 1.00 90.44 83 GLY A C 1
ATOM 665 O O . GLY A 1 83 ? 8.488 8.788 5.984 1.00 90.44 83 GLY A O 1
ATOM 666 N N . LEU A 1 84 ? 8.009 7.102 4.575 1.00 90.06 84 LEU A N 1
ATOM 667 C CA . LEU A 1 84 ? 6.648 7.537 4.223 1.00 90.06 84 LEU A CA 1
ATOM 668 C C . LEU A 1 84 ? 5.605 7.057 5.235 1.00 90.06 84 LEU A C 1
ATOM 670 O O . LEU A 1 84 ? 4.537 7.649 5.356 1.00 90.06 84 LEU A O 1
ATOM 674 N N . ILE A 1 85 ? 5.924 5.987 5.962 1.00 90.00 85 ILE A N 1
ATOM 675 C CA . ILE A 1 85 ? 5.124 5.457 7.064 1.00 90.00 85 ILE A CA 1
ATOM 676 C C . ILE A 1 85 ? 6.030 5.199 8.266 1.00 90.00 85 ILE A C 1
ATOM 678 O O . ILE A 1 85 ? 7.191 4.817 8.115 1.00 90.00 85 ILE A O 1
ATOM 682 N N . GLN A 1 86 ? 5.482 5.347 9.468 1.00 82.50 86 GLN A N 1
ATOM 683 C CA . GLN A 1 86 ? 6.172 5.007 10.706 1.00 82.50 86 GLN A CA 1
ATOM 684 C C . GLN A 1 86 ? 5.276 4.107 11.550 1.00 82.50 86 GLN A C 1
ATOM 686 O O . GLN A 1 86 ? 4.129 4.444 11.837 1.00 82.50 86 GLN A O 1
ATOM 691 N N . ARG A 1 87 ? 5.806 2.955 11.973 1.00 73.88 87 ARG A N 1
ATOM 692 C CA . ARG A 1 87 ? 5.129 2.113 12.959 1.00 73.88 87 ARG A CA 1
ATOM 693 C C . ARG A 1 87 ? 5.388 2.696 14.342 1.00 73.88 87 ARG A C 1
ATOM 695 O O . ARG A 1 87 ? 6.475 2.542 14.894 1.00 73.88 87 ARG A O 1
ATOM 702 N N . LEU A 1 88 ? 4.390 3.378 14.886 1.00 77.62 88 LEU A N 1
ATOM 703 C CA . LEU A 1 88 ? 4.422 3.859 16.259 1.00 77.62 88 LEU A CA 1
ATOM 704 C C . LEU A 1 88 ? 3.995 2.711 17.176 1.00 77.62 88 LEU A C 1
ATOM 706 O O . LEU A 1 88 ? 2.827 2.340 17.213 1.00 77.62 88 LEU A O 1
ATOM 710 N N . ASN A 1 89 ? 4.950 2.131 17.905 1.00 66.00 89 ASN A N 1
ATOM 711 C CA . ASN A 1 89 ? 4.646 1.149 18.957 1.00 66.00 89 ASN A CA 1
ATOM 712 C C . ASN A 1 89 ? 4.054 1.817 20.206 1.00 66.00 89 ASN A C 1
ATOM 714 O O . ASN A 1 89 ? 3.450 1.156 21.042 1.00 66.00 89 ASN A O 1
ATOM 718 N N . MET A 1 90 ? 4.227 3.132 20.316 1.00 58.94 90 MET A N 1
ATOM 719 C CA . MET A 1 90 ? 3.669 3.952 21.369 1.00 58.94 90 MET A CA 1
ATOM 720 C C . MET A 1 90 ? 3.302 5.287 20.733 1.00 58.94 90 MET A C 1
ATOM 722 O O . MET A 1 90 ? 4.165 6.008 20.234 1.00 58.94 90 MET A O 1
ATOM 726 N N . ILE A 1 91 ? 2.012 5.602 20.704 1.00 63.31 91 ILE A N 1
ATOM 727 C CA . ILE A 1 91 ? 1.602 6.990 20.536 1.00 63.31 91 ILE A CA 1
ATOM 728 C C . ILE A 1 91 ? 1.947 7.608 21.883 1.00 63.31 91 ILE A C 1
ATOM 730 O O . ILE A 1 91 ? 1.371 7.204 22.895 1.00 63.31 91 ILE A O 1
ATOM 734 N N . TYR A 1 92 ? 2.914 8.525 21.931 1.00 55.12 92 TYR A N 1
ATOM 735 C CA . TYR A 1 92 ? 2.970 9.442 23.060 1.00 55.12 92 TYR A CA 1
ATOM 736 C C . TYR A 1 92 ? 1.630 10.163 23.031 1.00 55.12 92 TYR A C 1
ATOM 738 O O . TYR A 1 92 ? 1.422 11.071 22.226 1.00 55.12 92 TYR A O 1
ATOM 746 N N . LYS A 1 93 ? 0.675 9.688 23.836 1.00 50.09 93 LYS A N 1
ATOM 747 C CA . LYS A 1 93 ? -0.483 10.496 24.163 1.00 50.09 93 LYS A CA 1
ATOM 748 C C . LYS A 1 93 ? 0.098 11.828 24.642 1.00 50.09 93 LYS A C 1
ATOM 750 O O . LYS A 1 93 ? 1.076 11.840 25.399 1.00 50.09 93 LYS A O 1
ATOM 755 N N . SER A 1 94 ? -0.505 12.932 24.212 1.00 60.41 94 SER A N 1
ATOM 756 C CA . SER A 1 94 ? -0.565 14.142 25.040 1.00 60.41 94 SER A CA 1
ATOM 757 C C . SER A 1 94 ? -0.649 13.732 26.515 1.00 60.41 94 SER A C 1
ATOM 759 O O . SER A 1 94 ? -1.272 12.698 26.773 1.00 60.41 94 SER A O 1
ATOM 761 N N . PRO A 1 95 ? 0.014 14.464 27.435 1.00 58.09 95 PRO A N 1
ATOM 762 C CA . PRO A 1 95 ? 0.340 14.012 28.793 1.00 58.09 95 PRO A CA 1
ATOM 763 C C . PRO A 1 95 ? -0.722 13.054 29.296 1.00 58.09 95 PRO A C 1
ATOM 765 O O . PRO A 1 95 ? -1.864 13.479 29.424 1.00 58.09 95 PRO A O 1
ATOM 768 N N . ILE A 1 96 ? -0.329 11.774 29.396 1.00 58.59 96 ILE A N 1
ATOM 769 C CA . ILE A 1 96 ? -1.146 10.599 29.717 1.00 58.59 96 ILE A CA 1
ATOM 770 C C . ILE A 1 96 ? -2.468 11.066 30.310 1.00 58.59 96 ILE A C 1
ATOM 772 O O . ILE A 1 96 ? -2.447 11.547 31.434 1.00 58.59 96 ILE A O 1
ATOM 776 N N . GLU A 1 97 ? -3.579 10.977 29.571 1.00 62.53 97 GLU A N 1
ATOM 777 C CA . GLU A 1 97 ? -4.918 11.106 30.154 1.00 62.53 97 GLU A CA 1
ATOM 778 C C . GLU A 1 97 ? -5.050 9.985 31.183 1.00 62.53 97 GLU A C 1
ATOM 780 O O . GLU A 1 97 ? -5.484 8.869 30.882 1.00 62.53 97 GLU A O 1
ATOM 785 N N . THR A 1 98 ? -4.524 10.226 32.377 1.00 73.19 98 THR A N 1
ATOM 786 C CA . THR A 1 98 ? -4.647 9.296 33.471 1.00 73.19 98 THR A CA 1
ATOM 787 C C . THR A 1 98 ? -6.109 9.330 33.906 1.00 73.19 98 THR A C 1
ATOM 789 O O . THR A 1 98 ? -6.793 10.344 33.705 1.00 73.19 98 THR A O 1
ATOM 792 N N . PRO A 1 99 ? -6.623 8.245 34.500 1.00 72.12 99 PRO A N 1
ATOM 793 C CA . PRO A 1 99 ? -7.953 8.257 35.095 1.00 72.12 99 PRO A CA 1
ATOM 794 C C . PRO A 1 99 ? -8.182 9.494 35.974 1.00 72.12 99 PRO A C 1
ATOM 796 O O . PRO A 1 99 ? -9.264 10.064 35.949 1.00 72.12 99 PRO A O 1
ATOM 799 N N . GLU A 1 100 ? -7.152 9.983 36.668 1.00 80.00 100 GLU A N 1
ATOM 800 C CA . GLU A 1 100 ? -7.217 11.184 37.502 1.00 80.00 100 GLU A CA 1
ATOM 801 C C . GLU A 1 100 ? -7.416 12.476 36.695 1.00 80.00 100 GLU A C 1
ATOM 803 O O . GLU A 1 100 ? -8.154 13.352 37.143 1.00 80.00 100 GLU A O 1
ATOM 808 N N . LEU A 1 101 ? -6.802 12.613 35.512 1.00 80.81 101 LEU A N 1
ATOM 809 C CA . LEU A 1 101 ? -7.029 13.772 34.639 1.00 80.81 101 LEU A CA 1
ATOM 810 C C . LEU A 1 101 ? -8.441 13.766 34.056 1.00 80.81 101 LEU A C 1
ATOM 812 O O . LEU A 1 101 ? -9.089 14.806 34.058 1.00 80.81 101 LEU A O 1
ATOM 816 N N . ILE A 1 102 ? -8.941 12.597 33.651 1.00 80.62 102 ILE A N 1
ATOM 817 C CA . ILE A 1 102 ? -10.314 12.434 33.150 1.00 80.62 102 ILE A CA 1
ATOM 818 C C . ILE A 1 102 ? -11.325 12.729 34.267 1.00 80.62 102 ILE A C 1
ATOM 820 O O . ILE A 1 102 ? -12.287 13.465 34.061 1.00 80.62 102 ILE A O 1
ATOM 824 N N . LEU A 1 103 ? -11.095 12.199 35.472 1.00 81.06 103 LEU A N 1
ATOM 825 C CA . LEU A 1 103 ? -11.934 12.469 36.643 1.00 81.06 103 LEU A CA 1
ATOM 826 C C . LEU A 1 103 ? -11.905 13.947 37.043 1.00 81.06 103 LEU A C 1
ATOM 828 O O . LEU A 1 103 ? -12.903 14.458 37.543 1.00 81.06 103 LEU A O 1
ATOM 832 N N . LYS A 1 104 ? -10.777 14.633 36.830 1.00 82.38 104 LYS A N 1
ATOM 833 C CA . LYS A 1 104 ? -10.650 16.071 37.075 1.00 82.38 104 LYS A CA 1
ATOM 834 C C . LYS A 1 104 ? -11.358 16.902 36.004 1.00 82.38 104 LYS A C 1
ATOM 836 O O . LYS A 1 104 ? -12.004 17.884 36.353 1.00 82.38 104 LYS A O 1
ATOM 841 N N . GLU A 1 105 ? -11.228 16.531 34.733 1.00 85.69 105 GLU A N 1
ATOM 842 C CA . GLU A 1 105 ? -11.846 17.229 33.600 1.00 85.69 105 GLU A CA 1
ATOM 843 C C . GLU A 1 105 ? -13.373 17.092 33.612 1.00 85.69 105 GLU A C 1
ATOM 845 O O . GLU A 1 105 ? -14.077 18.080 33.429 1.00 85.69 105 GLU A O 1
ATOM 850 N N . PHE A 1 106 ? -13.880 15.897 33.920 1.00 81.62 106 PHE A N 1
ATOM 851 C CA . PHE A 1 106 ? -15.312 15.579 33.954 1.00 81.62 106 PHE A CA 1
ATOM 852 C C . PHE A 1 106 ? -15.829 15.381 35.384 1.00 81.62 106 PHE A C 1
ATOM 854 O O . PHE A 1 106 ? -16.685 14.530 35.646 1.00 81.62 106 PHE A O 1
ATOM 861 N N . ALA A 1 107 ? -15.291 16.142 36.339 1.00 82.38 107 ALA A N 1
ATOM 862 C CA . ALA A 1 107 ? -15.651 16.010 37.749 1.00 82.38 107 ALA A CA 1
ATOM 863 C C . ALA A 1 107 ? -17.162 16.189 37.979 1.00 82.38 107 ALA A C 1
ATOM 865 O O . ALA A 1 107 ? -17.744 15.513 38.818 1.00 82.38 107 ALA A O 1
ATOM 866 N N . ASP A 1 108 ? -17.828 17.047 37.210 1.00 79.06 108 ASP A N 1
ATOM 867 C CA . ASP A 1 108 ? -19.276 17.277 37.253 1.00 79.06 108 ASP A CA 1
ATOM 868 C C . ASP A 1 108 ? -20.111 16.052 36.828 1.00 79.06 108 ASP A C 1
ATOM 870 O O . ASP A 1 108 ? -21.202 15.840 37.355 1.00 79.06 108 ASP A O 1
ATOM 874 N N . VAL A 1 109 ? -19.587 15.211 35.930 1.00 77.94 109 VAL A N 1
ATOM 875 C CA . VAL A 1 109 ? -20.226 13.955 35.495 1.00 77.94 109 VAL A CA 1
ATOM 876 C C . VAL A 1 109 ? -20.045 12.850 36.538 1.00 77.94 109 VAL A C 1
ATOM 878 O O . VAL A 1 109 ? -20.948 12.040 36.755 1.00 77.94 109 VAL A O 1
ATOM 881 N N . PHE A 1 110 ? -18.882 12.818 37.194 1.00 73.50 110 PHE A N 1
ATOM 882 C CA . PHE A 1 110 ? -18.518 11.797 38.183 1.00 73.50 110 PHE A CA 1
ATOM 883 C C . PHE A 1 110 ? -18.814 12.204 39.633 1.00 73.50 110 PHE A C 1
ATOM 885 O O . PHE A 1 110 ? -18.474 11.471 40.564 1.00 73.50 110 PHE A O 1
ATOM 892 N N . THR A 1 111 ? -19.469 13.347 39.849 1.00 70.00 111 THR A N 1
ATOM 893 C CA . THR A 1 111 ? -19.897 13.803 41.176 1.00 70.00 111 THR A CA 1
ATOM 894 C C . THR A 1 111 ? -21.400 13.612 41.384 1.00 70.00 111 THR A C 1
ATOM 896 O O . THR A 1 111 ? -22.236 13.892 40.527 1.00 70.00 111 THR A O 1
ATOM 899 N N . GLY A 1 112 ? -21.760 13.129 42.576 1.00 68.31 112 GLY A N 1
ATOM 900 C CA . GLY A 1 112 ? -23.138 12.825 42.969 1.00 68.31 112 GLY A CA 1
ATOM 901 C C . GLY A 1 112 ? -23.433 11.323 43.035 1.00 68.31 112 GLY A C 1
ATOM 902 O O . GLY A 1 112 ? -22.752 10.493 42.449 1.00 68.31 112 GLY A O 1
ATOM 903 N N . THR A 1 113 ? -24.475 10.943 43.773 1.00 63.25 113 THR A N 1
ATOM 904 C CA . THR A 1 113 ? -24.835 9.531 44.022 1.00 63.25 113 THR A CA 1
ATOM 905 C C . THR A 1 113 ? -25.655 8.894 42.893 1.00 63.25 113 THR A C 1
ATOM 907 O O . THR A 1 113 ? -26.301 7.870 43.100 1.00 63.25 113 THR A O 1
ATOM 910 N N . GLY A 1 114 ? -25.728 9.533 41.718 1.00 62.06 114 GLY A N 1
ATOM 911 C CA . GLY A 1 114 ? -26.650 9.131 40.647 1.00 62.06 114 GLY A CA 1
ATOM 912 C C . GLY A 1 114 ? -28.133 9.245 41.036 1.00 62.06 114 GLY A C 1
ATOM 913 O O . GLY A 1 114 ? -29.003 8.698 40.357 1.00 62.06 114 GLY A O 1
ATOM 914 N N . ARG A 1 115 ? -28.454 9.945 42.137 1.00 64.56 115 ARG A N 1
ATOM 915 C CA . ARG A 1 115 ? -29.828 10.104 42.620 1.00 64.56 115 ARG A CA 1
ATOM 916 C C . ARG A 1 115 ? -30.605 11.006 41.668 1.00 64.56 115 ARG A C 1
ATOM 918 O O . ARG A 1 115 ? -30.466 12.228 41.689 1.00 64.56 115 ARG A O 1
ATOM 925 N N . LEU A 1 116 ? -31.472 10.393 40.865 1.00 63.94 116 LEU A N 1
ATOM 926 C CA . LEU A 1 116 ? -32.487 11.105 40.097 1.00 63.94 116 LEU A CA 1
ATOM 927 C C . LEU A 1 116 ? -33.247 12.039 41.050 1.00 63.94 116 LEU A C 1
ATOM 929 O O . LEU A 1 116 ? -33.802 11.597 42.056 1.00 63.94 116 LEU A O 1
ATOM 933 N N . LYS A 1 117 ? -33.280 13.343 40.740 1.00 70.25 117 LYS A N 1
ATOM 934 C CA . LYS A 1 117 ? -33.918 14.383 41.578 1.00 70.25 117 LYS A CA 1
ATOM 935 C C . LYS A 1 117 ? -35.433 14.184 41.765 1.00 70.25 117 LYS A C 1
ATOM 937 O O . LYS A 1 117 ? -36.078 14.969 42.451 1.00 70.25 117 LYS A O 1
ATOM 942 N N . ARG A 1 118 ? -36.017 13.164 41.134 1.00 71.50 118 ARG A N 1
ATOM 943 C CA . ARG A 1 118 ? -37.439 12.825 41.178 1.00 71.50 118 ARG A CA 1
ATOM 944 C C . ARG A 1 118 ? -37.599 11.352 41.530 1.00 71.50 118 ARG A C 1
ATOM 946 O O . ARG A 1 118 ? -36.834 10.512 41.062 1.00 71.50 118 ARG A O 1
ATOM 953 N N . ILE A 1 119 ? -38.630 11.045 42.312 1.00 78.38 119 ILE A N 1
ATOM 954 C CA . ILE A 1 119 ? -39.053 9.665 42.548 1.00 78.38 119 ILE A CA 1
ATOM 955 C C . ILE A 1 119 ? -39.600 9.123 41.226 1.00 78.38 119 ILE A C 1
ATOM 957 O O . ILE A 1 119 ? -40.655 9.550 40.759 1.00 78.38 119 ILE A O 1
ATOM 961 N N . VAL A 1 120 ? -38.873 8.189 40.613 1.00 71.38 120 VAL A N 1
ATOM 962 C CA . VAL A 1 120 ? -39.340 7.475 39.422 1.00 71.38 120 VAL A CA 1
ATOM 963 C C . VAL A 1 120 ? -40.116 6.252 39.887 1.00 71.38 120 VAL A C 1
ATOM 965 O O . VAL A 1 120 ? -39.544 5.283 40.379 1.00 71.38 120 VAL A O 1
ATOM 968 N N . LYS A 1 121 ? -41.444 6.300 39.759 1.00 78.50 121 LYS A N 1
ATOM 969 C CA . LYS A 1 121 ? -42.313 5.161 40.065 1.00 78.50 121 LYS A CA 1
ATOM 970 C C . LYS A 1 121 ? -42.429 4.297 38.811 1.00 78.50 121 LYS A C 1
ATOM 972 O O . LYS A 1 121 ? -43.252 4.569 37.940 1.00 78.50 121 LYS A O 1
ATOM 977 N N . ILE A 1 122 ? -41.575 3.282 38.703 1.00 75.56 122 ILE A N 1
ATOM 978 C CA . ILE A 1 122 ? -41.633 2.311 37.606 1.00 75.56 122 ILE A CA 1
ATOM 979 C C . ILE A 1 122 ? -42.828 1.391 37.875 1.00 75.56 122 ILE A C 1
ATOM 981 O O . ILE A 1 122 ? -42.765 0.520 38.738 1.00 75.56 122 ILE A O 1
ATOM 985 N N . LYS A 1 123 ? -43.946 1.622 37.181 1.00 81.88 123 LYS A N 1
ATOM 986 C CA . LYS A 1 123 ? -45.107 0.725 37.213 1.00 81.88 123 LYS A CA 1
ATOM 987 C C . LYS A 1 123 ? -44.993 -0.272 36.068 1.00 81.88 123 LYS A C 1
ATOM 989 O O . LYS A 1 123 ? -45.040 0.118 34.903 1.00 81.88 123 LYS A O 1
ATOM 994 N N . LEU A 1 124 ? -44.858 -1.546 36.411 1.00 78.00 124 LEU A N 1
ATOM 995 C CA . LEU A 1 124 ? -45.037 -2.631 35.456 1.00 78.00 124 LEU A CA 1
ATOM 996 C C . LEU A 1 124 ? -46.535 -2.809 35.181 1.00 78.00 124 LEU A C 1
ATOM 998 O O . LEU A 1 124 ? -47.365 -2.562 36.057 1.00 78.00 124 LEU A O 1
ATOM 1002 N N . LYS A 1 125 ? -46.886 -3.203 33.954 1.00 82.75 125 LYS A N 1
ATOM 1003 C CA . LYS A 1 125 ? -48.255 -3.636 33.651 1.00 82.75 125 LYS A CA 1
ATOM 1004 C C . LYS A 1 125 ? -48.532 -4.950 34.383 1.00 82.75 125 LYS A C 1
ATOM 1006 O O . LYS A 1 125 ? -47.628 -5.767 34.543 1.00 82.75 125 LYS A O 1
ATOM 1011 N N . GLU A 1 126 ? -49.774 -5.149 34.801 1.00 84.69 126 GLU A N 1
ATOM 1012 C CA . GLU A 1 126 ? -50.222 -6.420 35.369 1.00 84.69 126 GLU A CA 1
ATOM 1013 C C . GLU A 1 126 ? -49.949 -7.551 34.361 1.00 84.69 126 GLU A C 1
ATOM 1015 O O . GLU A 1 126 ? -50.195 -7.386 33.164 1.00 84.69 126 GLU A O 1
ATOM 1020 N N . ASN A 1 127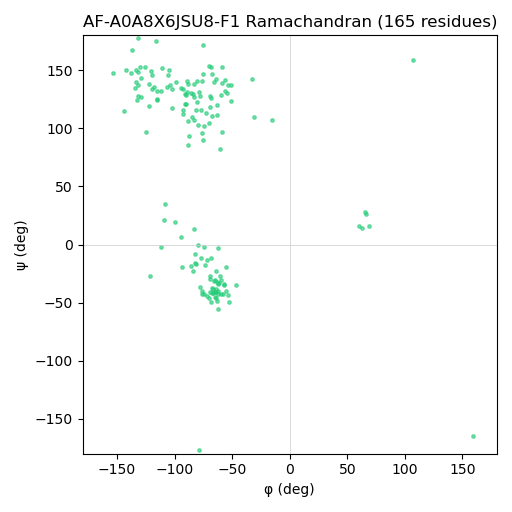 ? -49.357 -8.656 34.829 1.00 84.88 127 ASN A N 1
ATOM 1021 C CA . ASN A 1 127 ? -48.844 -9.765 34.008 1.00 84.88 127 ASN A CA 1
ATOM 1022 C C . ASN A 1 127 ? -47.651 -9.432 33.084 1.00 84.88 127 ASN A C 1
ATOM 1024 O O . ASN A 1 127 ? -47.469 -10.073 32.048 1.00 84.88 127 ASN A O 1
ATOM 1028 N N . SER A 1 128 ? -46.807 -8.448 33.424 1.00 78.38 128 SER A N 1
ATOM 1029 C CA . SER A 1 128 ? -45.593 -8.184 32.639 1.00 78.38 128 SER A CA 1
ATOM 1030 C C . SER A 1 128 ? -44.626 -9.373 32.671 1.00 78.38 128 SER A C 1
ATOM 1032 O O . SER A 1 128 ? -44.113 -9.729 33.732 1.00 78.38 128 SER A O 1
ATOM 1034 N N . VAL A 1 129 ? -44.320 -9.935 31.503 1.00 83.94 129 VAL A N 1
ATOM 1035 C CA . VAL A 1 129 ? -43.319 -10.998 31.350 1.00 83.94 129 VAL A CA 1
ATOM 1036 C C . VAL A 1 129 ? -41.950 -10.367 31.056 1.00 83.94 129 VAL A C 1
ATOM 1038 O O . VAL A 1 129 ? -41.862 -9.519 30.162 1.00 83.94 129 VAL A O 1
ATOM 1041 N N . PRO A 1 130 ? -40.874 -10.740 31.775 1.00 78.50 130 PRO A N 1
ATOM 1042 C CA . PRO A 1 130 ? -39.526 -10.279 31.460 1.00 78.50 130 PRO A CA 1
ATOM 1043 C C . PRO A 1 130 ? -39.128 -10.709 30.046 1.00 78.50 130 PRO A C 1
ATOM 1045 O O . PRO A 1 130 ? -39.214 -11.884 29.700 1.00 78.50 130 PRO A O 1
ATOM 1048 N N . HIS A 1 131 ? -38.668 -9.762 29.231 1.00 77.88 131 HIS A N 1
ATOM 1049 C CA . HIS A 1 131 ? -38.230 -10.027 27.864 1.00 77.88 131 HIS A CA 1
ATOM 1050 C C . HIS A 1 131 ? -36.780 -9.580 27.686 1.00 77.88 131 HIS A C 1
ATOM 1052 O O . HIS A 1 131 ? -36.463 -8.394 27.804 1.00 77.88 131 HIS A O 1
ATOM 1058 N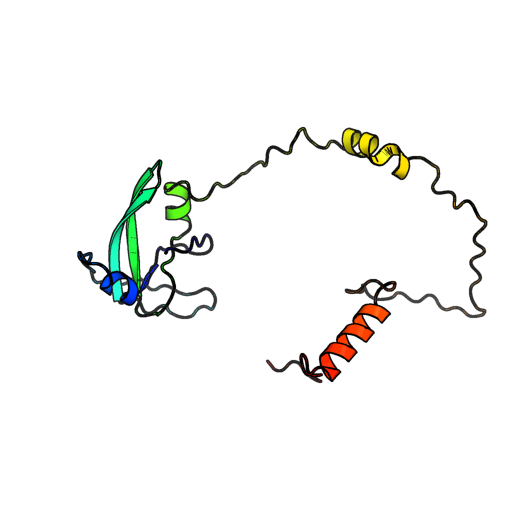 N . VAL A 1 132 ? -35.901 -10.521 27.346 1.00 74.19 132 VAL A N 1
ATOM 1059 C CA . VAL A 1 132 ? -34.518 -10.218 26.966 1.00 74.19 132 VAL A CA 1
ATOM 1060 C C . VAL A 1 132 ? -34.500 -9.868 25.482 1.00 74.19 132 VAL A C 1
ATOM 1062 O O . VAL A 1 132 ? -34.723 -10.717 24.626 1.00 74.19 132 VAL A O 1
ATOM 1065 N N . ALA A 1 133 ? -34.267 -8.594 25.167 1.00 69.19 133 ALA A N 1
ATOM 1066 C CA . ALA A 1 133 ? -34.128 -8.152 23.785 1.00 69.19 133 ALA A CA 1
ATOM 1067 C C . ALA A 1 133 ? -32.698 -8.382 23.284 1.00 69.19 133 ALA A C 1
ATOM 1069 O O . ALA A 1 133 ? -31.734 -8.076 23.986 1.00 69.19 133 ALA A O 1
ATOM 1070 N N . ALA A 1 134 ? -32.567 -8.868 22.049 1.00 73.06 134 ALA A N 1
ATOM 1071 C CA . ALA A 1 134 ? -31.274 -9.009 21.394 1.00 73.06 134 ALA A CA 1
ATOM 1072 C C . ALA A 1 134 ? -30.538 -7.653 21.284 1.00 73.06 134 ALA A C 1
ATOM 1074 O O . ALA A 1 134 ? -31.189 -6.599 21.201 1.00 73.06 134 ALA A O 1
ATOM 1075 N N . PRO A 1 135 ? -29.191 -7.658 21.242 1.00 74.62 135 PRO A N 1
ATOM 1076 C CA . PRO A 1 135 ? -28.400 -6.457 21.001 1.00 74.62 135 PRO A CA 1
ATOM 1077 C C . PRO A 1 135 ? -28.839 -5.757 19.710 1.00 74.62 135 PRO A C 1
ATOM 1079 O O . PRO A 1 135 ? -28.966 -6.384 18.658 1.00 74.62 135 PRO A O 1
ATOM 1082 N N . ARG A 1 136 ? -29.082 -4.446 19.781 1.00 75.62 136 ARG A N 1
ATOM 1083 C CA . ARG A 1 136 ? -29.541 -3.650 18.636 1.00 75.62 136 ARG A CA 1
ATOM 1084 C C . ARG A 1 136 ? -28.391 -2.852 18.045 1.00 75.62 136 ARG A C 1
ATOM 1086 O O . ARG A 1 136 ? -27.677 -2.176 18.775 1.00 75.62 136 ARG A O 1
ATOM 1093 N N . LYS A 1 137 ? -28.266 -2.876 16.713 1.00 78.38 137 LYS A N 1
ATOM 1094 C CA . LYS A 1 137 ? -27.315 -2.026 15.973 1.00 78.38 137 LYS A CA 1
ATOM 1095 C C . LYS A 1 137 ? -27.697 -0.542 16.014 1.00 78.38 137 LYS A C 1
ATOM 1097 O O . LYS A 1 137 ? -26.828 0.312 15.921 1.00 78.38 137 LYS A O 1
ATOM 1102 N N . VAL A 1 138 ? -28.990 -0.244 16.161 1.00 81.56 138 VAL A N 1
ATOM 1103 C CA . VAL A 1 138 ? -29.523 1.122 16.217 1.00 81.56 138 VAL A CA 1
ATOM 1104 C C . VAL A 1 138 ? -30.137 1.374 17.600 1.00 81.56 138 VAL A C 1
ATOM 1106 O O . VAL A 1 138 ? -31.012 0.607 18.023 1.00 81.56 138 VAL A O 1
ATOM 1109 N N . PRO A 1 139 ? -29.720 2.435 18.315 1.00 85.50 139 PRO A N 1
ATOM 1110 C CA . PRO A 1 139 ? -30.327 2.826 19.583 1.00 85.50 139 PRO A CA 1
ATOM 1111 C C . PRO A 1 139 ? -31.836 3.073 19.461 1.00 85.50 139 PRO A C 1
ATOM 1113 O O . PRO A 1 139 ? -32.301 3.675 18.493 1.00 85.50 139 PRO A O 1
ATOM 1116 N N . LEU A 1 140 ? -32.613 2.676 20.481 1.00 82.12 140 LEU A N 1
ATOM 1117 C CA . LEU A 1 140 ? -34.079 2.827 20.467 1.00 82.12 140 LEU A CA 1
ATOM 1118 C C . LEU A 1 140 ? -34.512 4.278 20.227 1.00 82.12 140 LEU A C 1
ATOM 1120 O O . LEU A 1 140 ? -35.458 4.522 19.486 1.00 82.12 140 LEU A O 1
ATOM 1124 N N . ALA A 1 141 ? -33.793 5.222 20.838 1.00 87.00 141 ALA A N 1
ATOM 1125 C CA . ALA A 1 141 ? -34.103 6.646 20.791 1.00 87.00 141 ALA A CA 1
ATOM 1126 C C . ALA A 1 141 ? -34.094 7.226 19.367 1.00 87.00 141 ALA A C 1
ATOM 1128 O O . ALA A 1 141 ? -34.794 8.200 19.107 1.00 87.00 141 ALA A O 1
ATOM 1129 N N . ILE A 1 142 ? -33.330 6.631 18.444 1.00 88.62 142 ILE A N 1
ATOM 1130 C CA . ILE A 1 142 ? -33.209 7.115 17.060 1.00 88.62 142 ILE A CA 1
ATOM 1131 C C . ILE A 1 142 ? -33.832 6.168 16.037 1.00 88.62 142 ILE A C 1
ATOM 1133 O O . ILE A 1 142 ? -33.855 6.488 14.854 1.00 88.62 142 ILE A O 1
ATOM 1137 N N . HIS A 1 143 ? -34.365 5.025 16.473 1.00 88.88 143 HIS A N 1
ATOM 1138 C CA . HIS A 1 143 ? -34.921 4.010 15.583 1.00 88.88 143 HIS A CA 1
ATOM 1139 C C . HIS A 1 143 ? -35.977 4.586 14.627 1.00 88.88 143 HIS A C 1
ATOM 1141 O O . HIS A 1 143 ? -35.954 4.299 13.433 1.00 88.88 143 HIS A O 1
ATOM 1147 N N . ASN A 1 144 ? -36.869 5.441 15.136 1.00 92.75 144 ASN A N 1
ATOM 1148 C CA . ASN A 1 144 ? -37.909 6.065 14.316 1.00 92.75 144 ASN A CA 1
ATOM 1149 C C . ASN A 1 144 ? -37.325 7.031 13.280 1.00 92.75 144 ASN A C 1
ATOM 1151 O O . ASN A 1 144 ? -37.729 6.971 12.127 1.00 92.75 144 ASN A O 1
ATOM 1155 N N . LYS A 1 145 ? -36.322 7.835 13.661 1.00 91.12 145 LYS A N 1
ATOM 1156 C CA . LYS A 1 145 ? -35.637 8.756 12.740 1.00 91.12 145 LYS A CA 1
ATOM 1157 C C . LYS A 1 145 ? -34.930 8.004 11.614 1.00 91.12 145 LYS A C 1
ATOM 1159 O O . LYS A 1 145 ? -35.026 8.386 10.459 1.00 91.12 145 LYS A O 1
ATOM 1164 N N . VAL A 1 146 ? -34.254 6.903 11.950 1.00 92.19 146 VAL A N 1
ATOM 1165 C CA . VAL A 1 146 ? -33.587 6.049 10.955 1.00 92.19 146 VAL A CA 1
ATOM 1166 C C . VAL A 1 146 ? -34.608 5.423 10.003 1.00 92.19 146 VAL A C 1
ATOM 1168 O O . VAL A 1 146 ? -34.372 5.368 8.803 1.00 92.19 146 VAL A O 1
ATOM 1171 N N . LYS A 1 147 ? -35.758 4.970 10.515 1.00 92.62 147 LYS A N 1
ATOM 1172 C CA . LYS A 1 147 ? -36.826 4.392 9.687 1.00 92.62 147 LYS A CA 1
ATOM 1173 C C . LYS A 1 147 ? -37.447 5.413 8.725 1.00 92.62 147 LYS A C 1
ATOM 1175 O O . LYS A 1 147 ? -37.739 5.062 7.583 1.00 92.62 147 LYS A O 1
ATOM 1180 N N . GLU A 1 148 ? -37.667 6.635 9.193 1.00 95.06 148 GLU A N 1
ATOM 1181 C CA . GLU A 1 148 ? -38.194 7.739 8.387 1.00 95.06 148 GLU A CA 1
ATOM 1182 C C . GLU A 1 148 ? -37.229 8.091 7.252 1.00 95.06 148 GLU A C 1
ATOM 1184 O O . GLU A 1 148 ? -37.621 8.065 6.091 1.00 95.06 148 GLU A O 1
ATOM 1189 N N . GLU A 1 149 ? -35.942 8.259 7.563 1.00 92.12 149 GLU A N 1
ATOM 1190 C CA . GLU A 1 149 ? -34.928 8.566 6.552 1.00 92.12 149 GLU A CA 1
ATOM 1191 C C . GLU A 1 149 ? -34.785 7.457 5.500 1.00 92.12 149 GLU A C 1
ATOM 1193 O O . GLU A 1 149 ? -34.709 7.730 4.305 1.00 92.12 149 GLU A O 1
ATOM 1198 N N . LEU A 1 150 ? -34.836 6.187 5.917 1.00 93.00 150 LEU A N 1
ATOM 1199 C CA . LEU A 1 150 ? -34.858 5.063 4.976 1.00 93.00 150 LEU A CA 1
ATOM 1200 C C . LEU A 1 150 ? -36.088 5.092 4.057 1.00 93.00 150 LEU A C 1
ATOM 1202 O O . LEU A 1 150 ? -35.982 4.678 2.907 1.00 93.00 150 LEU A O 1
ATOM 1206 N N . SER A 1 151 ? -37.237 5.573 4.539 1.00 93.62 151 SER A N 1
ATOM 1207 C CA . SER A 1 151 ? -38.448 5.706 3.716 1.00 93.62 151 SER A CA 1
ATOM 1208 C C . SER A 1 151 ? -38.292 6.847 2.707 1.00 93.62 151 SER A C 1
ATOM 1210 O O . SER A 1 151 ? -38.533 6.636 1.521 1.00 93.62 151 SER A O 1
ATOM 1212 N N . ASN A 1 152 ? -37.761 7.995 3.143 1.00 95.00 152 ASN A N 1
ATOM 1213 C CA . ASN A 1 152 ? -37.453 9.133 2.271 1.00 95.00 152 ASN A CA 1
ATOM 1214 C C . ASN A 1 152 ? -36.484 8.743 1.145 1.00 95.00 152 ASN A C 1
ATOM 1216 O O . ASN A 1 152 ? -36.685 9.111 -0.009 1.00 95.00 152 ASN A O 1
ATOM 1220 N N . MET A 1 153 ? -35.444 7.962 1.456 1.00 93.75 153 MET A N 1
ATOM 1221 C CA . MET A 1 153 ? -34.484 7.485 0.455 1.00 93.75 153 MET A CA 1
ATOM 1222 C C . MET A 1 153 ? -35.110 6.519 -0.561 1.00 93.75 153 MET A C 1
ATOM 1224 O O . MET A 1 153 ? -34.671 6.492 -1.712 1.00 93.75 153 MET A O 1
ATOM 1228 N N . VAL A 1 154 ? -36.1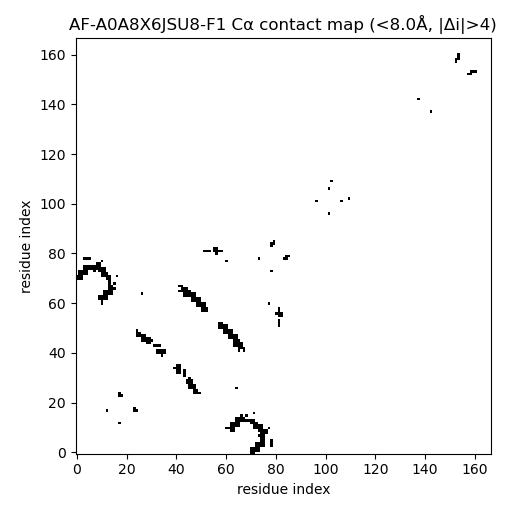17 5.733 -0.160 1.00 92.81 154 VAL A N 1
ATOM 1229 C CA . VAL A 1 154 ? -36.880 4.874 -1.082 1.00 92.81 154 VAL A CA 1
ATOM 1230 C C . VAL A 1 154 ? -37.762 5.719 -1.998 1.00 92.81 154 VAL A C 1
ATOM 1232 O O . VAL A 1 154 ? -37.759 5.504 -3.207 1.00 92.81 154 VAL A O 1
ATOM 1235 N N . GLU A 1 155 ? -38.472 6.704 -1.448 1.00 92.81 155 GLU A N 1
ATOM 1236 C CA . GLU A 1 155 ? -39.319 7.622 -2.224 1.00 92.81 155 GLU A CA 1
ATOM 1237 C C . GLU A 1 155 ? -38.504 8.477 -3.202 1.00 92.81 155 GLU A C 1
ATOM 1239 O O . GLU A 1 155 ? -38.910 8.675 -4.345 1.00 92.81 155 GLU A O 1
ATOM 1244 N N . ALA A 1 156 ? -37.314 8.917 -2.789 1.00 91.56 156 ALA A N 1
ATOM 1245 C CA . ALA A 1 156 ? -36.372 9.647 -3.632 1.00 91.56 156 ALA A CA 1
ATOM 1246 C C . ALA A 1 156 ? -35.652 8.760 -4.669 1.00 91.56 156 ALA A C 1
ATOM 1248 O O . ALA A 1 156 ? -34.838 9.265 -5.442 1.00 91.56 156 ALA A O 1
ATOM 1249 N N . GLY A 1 157 ? -35.906 7.445 -4.683 1.00 88.75 157 GLY A N 1
ATOM 1250 C CA . GLY A 1 157 ? -35.291 6.499 -5.618 1.00 88.75 157 GLY A CA 1
ATOM 1251 C C . GLY A 1 157 ? -33.792 6.266 -5.397 1.00 88.75 157 GLY A C 1
ATOM 1252 O O . GLY A 1 157 ? -33.119 5.745 -6.284 1.00 88.75 157 GLY A O 1
ATOM 1253 N N . ILE A 1 158 ? -33.258 6.646 -4.231 1.00 91.31 158 ILE A N 1
ATOM 1254 C CA . ILE A 1 158 ? -31.838 6.491 -3.875 1.00 91.31 158 ILE A CA 1
ATOM 1255 C C . ILE A 1 158 ? -31.541 5.036 -3.507 1.00 91.31 158 ILE A C 1
ATOM 1257 O O . ILE A 1 158 ? -30.489 4.503 -3.860 1.00 91.31 158 ILE A O 1
ATOM 1261 N N . ILE A 1 159 ? -32.464 4.391 -2.789 1.00 89.81 159 ILE A N 1
ATOM 1262 C CA . ILE A 1 159 ? -32.353 2.985 -2.390 1.00 89.81 159 ILE A CA 1
ATOM 1263 C C . ILE A 1 159 ? -33.635 2.229 -2.731 1.00 89.81 159 ILE A C 1
ATOM 1265 O O . ILE A 1 159 ? -34.726 2.788 -2.742 1.00 89.81 159 ILE A O 1
ATOM 1269 N N . SER A 1 160 ? -33.513 0.925 -2.951 1.00 88.62 160 SER A N 1
ATOM 1270 C CA . SER A 1 160 ? -34.647 0.031 -3.178 1.00 88.62 160 SER A CA 1
ATOM 1271 C C . SER A 1 160 ? -34.696 -1.055 -2.113 1.00 88.62 160 SER A C 1
ATOM 1273 O O . SER A 1 160 ? -33.663 -1.558 -1.665 1.00 88.62 160 SER A O 1
ATOM 1275 N N . LYS A 1 161 ? -35.904 -1.469 -1.732 1.00 86.06 161 LYS A N 1
ATOM 1276 C CA . LYS A 1 161 ? -36.089 -2.592 -0.812 1.00 86.06 161 LYS A CA 1
ATOM 1277 C C . LYS A 1 161 ? -35.694 -3.901 -1.503 1.00 86.06 161 LYS A C 1
ATOM 1279 O O . LYS A 1 161 ? -36.210 -4.212 -2.571 1.00 86.06 161 LYS A O 1
ATOM 1284 N N . VAL A 1 162 ? -34.825 -4.682 -0.867 1.00 84.94 162 VAL A N 1
ATOM 1285 C CA . VAL A 1 162 ? -34.477 -6.046 -1.289 1.00 84.94 162 VAL A CA 1
ATOM 1286 C C . VAL A 1 162 ? -35.020 -7.043 -0.268 1.00 84.94 162 VAL A C 1
ATOM 1288 O O . VAL A 1 162 ? -34.872 -6.844 0.937 1.00 84.94 162 VAL A O 1
ATOM 1291 N N . GLU A 1 163 ? -35.690 -8.100 -0.728 1.00 79.50 163 GLU A N 1
ATOM 1292 C CA . GLU A 1 163 ? -36.267 -9.115 0.172 1.00 79.50 163 GLU A CA 1
ATOM 1293 C C . GLU A 1 163 ? -35.272 -10.214 0.556 1.00 79.50 163 GLU A C 1
ATOM 1295 O O . GLU A 1 163 ? -35.464 -10.916 1.549 1.00 79.50 163 GLU A O 1
ATOM 1300 N N . LYS A 1 164 ? -34.194 -10.363 -0.217 1.00 73.75 164 LYS A N 1
ATOM 1301 C CA . LYS A 1 164 ? -33.125 -11.337 0.007 1.00 73.75 164 LYS A CA 1
ATOM 1302 C C . LYS A 1 164 ? -31.782 -10.701 -0.351 1.00 73.75 164 LYS A C 1
ATOM 1304 O O . LYS A 1 164 ? -31.755 -9.838 -1.228 1.00 73.75 164 LYS A O 1
ATOM 1309 N N . PRO A 1 165 ? -30.676 -11.110 0.292 1.00 60.06 165 PRO A N 1
ATOM 1310 C CA . PRO A 1 165 ? -29.357 -10.697 -0.152 1.00 60.06 165 PRO A CA 1
ATOM 1311 C C . PRO A 1 165 ? -29.124 -11.259 -1.556 1.00 60.06 165 PRO A C 1
ATOM 1313 O O . PRO A 1 165 ? -29.047 -12.471 -1.742 1.00 60.06 165 PRO A O 1
ATOM 1316 N N . SER A 1 166 ? -29.067 -10.376 -2.547 1.00 62.84 166 SER A N 1
ATOM 1317 C CA . SER A 1 166 ? -28.542 -10.679 -3.874 1.00 62.84 166 SER A CA 1
ATOM 1318 C C . SER A 1 166 ? -27.022 -10.716 -3.755 1.00 62.84 166 SER A C 1
ATOM 1320 O O . SER A 1 166 ? -26.385 -9.663 -3.691 1.00 62.84 166 SER A O 1
ATOM 1322 N N . GLY A 1 167 ? -26.493 -11.928 -3.581 1.00 44.50 167 GLY A N 1
ATOM 1323 C CA . GLY A 1 167 ? -25.064 -12.221 -3.688 1.00 44.50 167 GLY A CA 1
ATOM 1324 C C . GLY A 1 167 ? -24.596 -12.252 -5.133 1.00 44.50 167 GLY A C 1
ATOM 1325 O O . GLY A 1 167 ? -25.460 -12.424 -6.025 1.00 44.50 167 GLY A O 1
#

Radius of gyration: 28.86 Å; Cα contacts (8 Å, |Δi|>4): 178; chains: 1; bounding box: 67×33×66 Å

Mean predicted aligned error: 16.89 Å

Organism: NCBI:txid2747483

Secondary structure (DSSP, 8-state):
--EE-TT-SSEEEEHHHHTT-SSPPPPB------B-TTSPBP-EEEEEEEEEE-SS-EEEEEEEEESS----EE-HHHHHHTTS----SS---SS---HHHHHHHTTTTS-S----SS-----PPTTPPP--PPPPSS-HHHHHHHHHHHHHHHHTTS----SS---

Foldseek 3Di:
DEDEDQPDPAWADEPVVQVPDPDHFDFDADPDWDADPVRDTFAFPGKGWDWDDDPVDTDIGIYTYGNDPDHTYDYNVRCVRNVVDDDDPDDPPDPPCDVVVVCVVVVVVVDDPPDDPDPDDDDDDVPDDDDDDDDDPDDPVCVVVVVVVVVVCVVVVVDDDDPDPPD